Protein AF-A0A6B1KUX2-F1 (afdb_monomer)

Foldseek 3Di:
DDQPPDDDDDPRVVVSVVVNVVVVQVVLLVVQLVVLCCCVVPVVNAPDAGDGPPDDDPSVVVSVVSRVVSNLSNVQVVLVVVCVVCVVVVNPVRDRDRPDD

Mean predicted aligned error: 6.83 Å

Solvent-accessible surface area (backbone atoms only — not comparable to full-atom values): 5946 Å² total; per-residue (Å²): 137,89,74,87,81,73,94,59,62,70,71,57,32,56,50,49,53,52,52,42,50,54,53,50,50,52,48,52,43,53,55,35,52,52,49,33,49,41,34,40,73,68,71,62,44,62,74,49,64,56,82,65,83,93,57,60,68,71,58,34,55,53,44,53,50,53,33,50,52,34,48,51,52,33,51,49,54,52,44,47,53,51,34,54,50,37,44,77,71,68,44,75,86,63,70,78,80,72,89,87,124

Radius of gyration: 20.86 Å; Cα contacts (8 Å, |Δi|>4): 73; chains: 1; bounding box: 42×18×65 Å

pLDDT: mean 86.55, std 8.09, range [49.97, 95.12]

Secondary structure (DSSP, 8-state):
-----S---THHHHHHHHHHHHHHHHHHHHHHHHHHIIIIIIS--TT-----TT--THHHHHHHHHHHHHHHHHHHHHHHHHHHHHHHTT-TT--------

Structure (mmCIF, N/CA/C/O backbone):
data_AF-A0A6B1KUX2-F1
#
_entry.id   AF-A0A6B1KUX2-F1
#
loop_
_atom_site.group_PDB
_atom_site.id
_atom_site.type_symbol
_atom_site.label_atom_id
_atom_site.label_alt_id
_atom_site.label_comp_id
_atom_site.label_asym_id
_atom_site.label_entity_id
_atom_site.label_seq_id
_atom_site.pdbx_PDB_ins_code
_atom_site.Cartn_x
_atom_site.Cartn_y
_atom_site.Cartn_z
_atom_site.occupancy
_atom_site.B_iso_or_equiv
_atom_site.auth_seq_id
_atom_site.auth_comp_id
_atom_site.auth_asym_id
_atom_site.auth_atom_id
_atom_site.pdbx_PDB_model_num
ATOM 1 N N . SER A 1 1 ? 4.724 9.903 -18.193 1.00 58.03 1 SER A N 1
ATOM 2 C CA . SER A 1 1 ? 6.201 9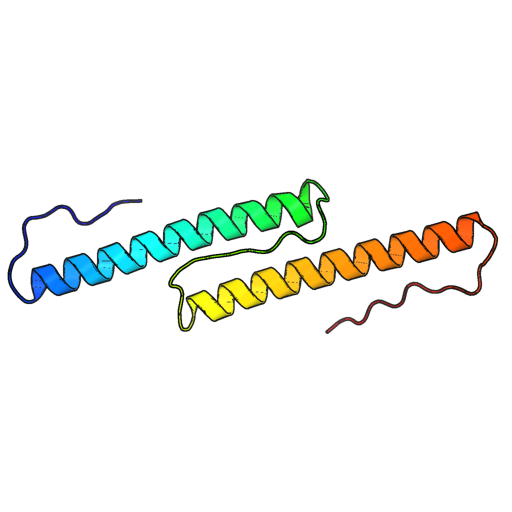.941 -18.312 1.00 58.03 1 SER A CA 1
ATOM 3 C C . SER A 1 1 ? 6.610 9.786 -19.783 1.00 58.03 1 SER A C 1
ATOM 5 O O . SER A 1 1 ? 5.756 9.445 -20.600 1.00 58.03 1 SER A O 1
ATOM 7 N N . LYS A 1 2 ? 7.862 10.077 -20.156 1.00 72.06 2 LYS A N 1
ATOM 8 C CA . LYS A 1 2 ? 8.344 9.991 -21.547 1.00 72.06 2 LYS A CA 1
ATOM 9 C C . LYS A 1 2 ? 9.017 8.631 -21.781 1.00 72.06 2 LYS A C 1
ATOM 11 O O . LYS A 1 2 ? 9.858 8.246 -20.978 1.00 72.06 2 LYS A O 1
ATOM 16 N N . LYS A 1 3 ? 8.609 7.897 -22.822 1.00 77.38 3 LYS A N 1
ATOM 17 C CA . LYS A 1 3 ? 9.311 6.694 -23.311 1.00 77.38 3 LYS A CA 1
ATOM 18 C C . LYS A 1 3 ? 10.318 7.106 -24.382 1.00 77.38 3 LYS A C 1
ATOM 20 O O . LYS A 1 3 ? 10.105 8.118 -25.050 1.00 77.38 3 LYS A O 1
ATOM 25 N N . ILE A 1 4 ? 11.375 6.321 -24.568 1.00 78.88 4 ILE A N 1
ATOM 26 C CA . ILE A 1 4 ? 12.297 6.522 -25.688 1.00 78.88 4 ILE A CA 1
ATOM 27 C C . ILE A 1 4 ? 11.675 5.862 -26.922 1.00 78.88 4 ILE A C 1
ATOM 29 O O . ILE A 1 4 ? 11.527 4.640 -26.965 1.00 78.88 4 ILE A O 1
ATOM 33 N N . THR A 1 5 ? 11.283 6.676 -27.904 1.00 80.25 5 THR A N 1
ATOM 34 C CA . THR A 1 5 ? 10.606 6.240 -29.142 1.00 80.25 5 THR A CA 1
ATOM 35 C C . THR A 1 5 ? 11.492 6.333 -30.385 1.00 80.25 5 THR A C 1
ATOM 37 O O . THR A 1 5 ? 11.008 6.123 -31.491 1.00 80.25 5 THR A O 1
ATOM 40 N N . VAL A 1 6 ? 12.767 6.689 -30.224 1.00 80.12 6 VAL A N 1
ATOM 41 C CA . VAL A 1 6 ? 13.717 6.834 -31.336 1.00 80.12 6 VAL A CA 1
ATOM 42 C C . VAL A 1 6 ? 14.092 5.458 -31.892 1.00 80.12 6 VAL A C 1
ATOM 44 O O . VAL A 1 6 ? 14.235 4.497 -31.129 1.00 80.12 6 VAL A O 1
ATOM 47 N N . ASP A 1 7 ? 14.255 5.377 -33.214 1.00 75.69 7 ASP A N 1
ATOM 48 C CA . ASP A 1 7 ? 14.749 4.177 -33.888 1.00 75.69 7 ASP A CA 1
ATOM 49 C C . ASP A 1 7 ? 16.190 3.880 -33.457 1.00 75.69 7 ASP A C 1
ATOM 51 O O . ASP A 1 7 ? 17.093 4.703 -33.607 1.00 75.69 7 ASP A O 1
ATOM 55 N N . ALA A 1 8 ? 16.393 2.688 -32.906 1.00 83.62 8 ALA A N 1
ATOM 56 C CA . ALA A 1 8 ? 17.665 2.209 -32.387 1.00 83.62 8 ALA A CA 1
ATOM 57 C C . ALA A 1 8 ? 17.944 0.813 -32.945 1.00 83.62 8 ALA A C 1
ATOM 59 O O . ALA A 1 8 ? 17.017 0.059 -33.242 1.00 83.62 8 ALA A O 1
ATOM 60 N N . ARG A 1 9 ? 19.221 0.462 -33.096 1.00 81.62 9 ARG A N 1
ATOM 61 C CA . ARG A 1 9 ? 19.662 -0.851 -33.587 1.00 81.62 9 ARG A CA 1
ATOM 62 C C . ARG A 1 9 ? 20.819 -1.364 -32.734 1.00 81.62 9 ARG A C 1
ATOM 64 O O . ARG A 1 9 ? 21.533 -0.562 -32.133 1.00 81.62 9 ARG A O 1
ATOM 71 N N . GLY A 1 10 ? 21.008 -2.683 -32.716 1.00 89.19 10 GLY A N 1
ATOM 72 C CA . GLY A 1 10 ? 22.068 -3.332 -31.938 1.00 89.19 10 GLY A CA 1
ATOM 73 C C . GLY A 1 10 ? 21.954 -3.029 -30.442 1.00 89.19 10 GLY A C 1
ATOM 74 O O . GLY A 1 10 ? 20.853 -2.930 -29.912 1.00 89.19 10 GLY A O 1
ATOM 75 N N . GLU A 1 11 ? 23.085 -2.806 -29.781 1.00 88.62 11 GLU A N 1
ATOM 76 C CA . GLU A 1 11 ? 23.171 -2.551 -28.332 1.00 88.62 11 GLU A CA 1
ATOM 77 C C . GLU A 1 11 ? 22.327 -1.349 -27.865 1.00 88.62 11 GLU A C 1
ATOM 79 O O . GLU A 1 11 ? 21.793 -1.340 -26.757 1.00 88.62 11 GLU A O 1
ATOM 84 N N . ILE A 1 12 ? 22.133 -0.336 -28.720 1.00 88.62 12 ILE A N 1
ATOM 85 C CA . ILE A 1 12 ? 21.300 0.829 -28.384 1.00 88.62 12 ILE A CA 1
ATOM 86 C C . ILE A 1 12 ? 19.813 0.454 -28.332 1.00 88.62 12 ILE A C 1
ATOM 88 O O . ILE A 1 12 ? 19.064 1.048 -27.557 1.00 88.62 12 ILE A O 1
ATOM 92 N N . LEU A 1 13 ? 19.373 -0.535 -29.121 1.00 89.00 13 LEU A N 1
ATOM 93 C CA . LEU A 1 13 ? 18.009 -1.061 -29.032 1.00 89.00 13 LEU A CA 1
ATOM 94 C C . LEU A 1 13 ? 17.805 -1.806 -27.708 1.00 89.00 13 LEU A C 1
ATOM 96 O O . LEU A 1 13 ? 16.834 -1.531 -27.010 1.00 89.00 13 LEU A O 1
ATOM 100 N N . GLU A 1 14 ? 18.750 -2.664 -27.323 1.00 88.75 14 GLU A N 1
ATOM 101 C CA . GLU A 1 14 ? 18.691 -3.396 -26.049 1.00 88.75 14 GLU A CA 1
ATOM 102 C C . GLU A 1 14 ? 18.688 -2.448 -24.845 1.00 88.75 14 GLU A C 1
ATOM 104 O O . GLU A 1 14 ? 17.888 -2.603 -23.916 1.00 88.75 14 GLU A O 1
ATOM 109 N N . LEU A 1 15 ? 19.524 -1.405 -24.881 1.00 89.50 15 LEU A N 1
ATOM 110 C CA . LEU A 1 15 ? 19.525 -0.371 -23.853 1.00 89.50 15 LEU A CA 1
ATOM 111 C C . LEU A 1 15 ? 18.191 0.389 -23.819 1.00 89.50 15 LEU A C 1
ATOM 113 O O . LEU A 1 15 ? 17.641 0.611 -22.739 1.00 89.50 15 LEU A O 1
ATOM 117 N N . LYS A 1 16 ? 17.643 0.768 -24.983 1.00 90.25 16 LYS A N 1
ATOM 118 C CA . LYS A 1 16 ? 16.333 1.433 -25.090 1.00 90.25 16 LYS A CA 1
ATOM 119 C C . LYS A 1 16 ? 15.234 0.591 -24.447 1.00 90.25 16 LYS A C 1
ATOM 121 O O . LYS A 1 16 ? 14.426 1.123 -23.685 1.00 90.25 16 LYS A O 1
ATOM 126 N N . ASP A 1 17 ? 15.204 -0.702 -24.743 1.00 90.19 17 ASP A N 1
ATOM 127 C CA . ASP A 1 17 ? 14.170 -1.613 -24.257 1.00 90.19 17 ASP A CA 1
ATOM 128 C C . ASP A 1 17 ? 14.318 -1.871 -22.753 1.00 90.19 17 ASP A C 1
ATOM 130 O O . ASP A 1 17 ? 13.327 -1.837 -22.018 1.00 90.19 17 ASP A O 1
ATOM 134 N N . THR A 1 18 ? 15.555 -1.986 -22.263 1.00 88.75 18 THR A N 1
ATOM 135 C CA . THR A 1 18 ? 15.852 -2.077 -20.826 1.00 88.75 18 THR A CA 1
ATOM 136 C C . THR A 1 18 ? 15.382 -0.823 -20.086 1.00 88.75 18 THR A C 1
ATOM 138 O O . THR A 1 18 ? 14.664 -0.913 -19.089 1.00 88.75 18 THR A O 1
ATOM 141 N N . VAL A 1 19 ? 15.716 0.369 -20.593 1.00 89.38 19 VAL A N 1
ATOM 142 C CA . VAL A 1 19 ? 15.290 1.644 -19.993 1.00 89.38 19 VAL A CA 1
ATOM 143 C C . VAL A 1 19 ? 13.773 1.799 -20.033 1.00 89.38 19 VAL A C 1
ATOM 145 O O . VAL A 1 19 ? 13.173 2.190 -19.032 1.00 89.38 19 VAL A O 1
ATOM 148 N N . ASN A 1 20 ? 13.128 1.468 -21.152 1.00 90.25 20 ASN A N 1
ATOM 149 C CA . ASN A 1 20 ? 11.673 1.536 -21.255 1.00 90.25 20 ASN A CA 1
ATOM 150 C C . ASN A 1 20 ? 10.990 0.572 -20.272 1.00 90.25 20 ASN A C 1
ATOM 152 O O . ASN A 1 20 ? 10.019 0.974 -19.631 1.00 90.25 20 ASN A O 1
ATOM 156 N N . THR A 1 21 ? 11.531 -0.635 -20.085 1.00 87.75 21 THR A N 1
ATOM 157 C CA . THR A 1 21 ? 11.038 -1.604 -19.093 1.00 87.75 21 THR A CA 1
ATOM 158 C C . THR A 1 21 ? 11.158 -1.051 -17.672 1.00 87.75 21 THR A C 1
ATOM 160 O O . THR A 1 21 ? 10.183 -1.065 -16.921 1.00 87.75 21 THR A O 1
ATOM 163 N N . MET A 1 22 ? 12.307 -0.466 -17.313 1.00 86.31 22 MET A N 1
ATOM 164 C CA . MET A 1 22 ? 12.485 0.178 -16.003 1.00 86.31 22 MET A CA 1
ATOM 165 C C . MET A 1 22 ? 11.495 1.334 -15.787 1.00 86.31 22 MET A C 1
ATOM 167 O O . MET A 1 22 ? 10.947 1.495 -14.697 1.00 86.31 22 MET A O 1
ATOM 171 N N . VAL A 1 23 ? 11.224 2.135 -16.823 1.00 88.44 23 VAL A N 1
ATOM 172 C CA . VAL A 1 23 ? 10.246 3.234 -16.752 1.00 88.44 23 VAL A CA 1
ATOM 173 C C . VAL A 1 23 ? 8.819 2.714 -16.570 1.00 88.44 23 VAL A C 1
ATOM 175 O O . VAL A 1 23 ? 8.030 3.343 -15.866 1.00 88.44 23 VAL A O 1
ATOM 178 N N . GLU A 1 24 ? 8.462 1.596 -17.198 1.00 86.88 24 GLU A N 1
ATOM 179 C CA . GLU A 1 24 ? 7.152 0.963 -17.017 1.00 86.88 24 GLU A CA 1
ATOM 180 C C . GLU A 1 24 ? 6.980 0.407 -15.606 1.00 86.88 24 GLU A C 1
ATOM 182 O O . GLU A 1 24 ? 5.966 0.690 -14.969 1.00 86.88 24 GLU A O 1
ATOM 187 N N 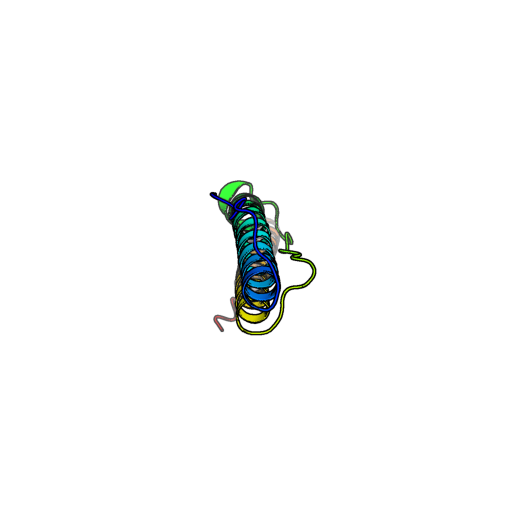. GLN A 1 25 ? 7.994 -0.286 -15.086 1.00 84.81 25 GLN A N 1
ATOM 188 C CA . GLN A 1 25 ? 8.001 -0.785 -13.710 1.00 84.81 25 GLN A CA 1
ATOM 189 C C . GLN A 1 25 ? 7.871 0.355 -12.695 1.00 84.81 25 GLN A C 1
ATOM 191 O O . GLN A 1 25 ? 7.051 0.267 -11.783 1.00 84.81 25 GLN A O 1
ATOM 196 N N . LEU A 1 26 ? 8.605 1.459 -12.886 1.00 86.00 26 LEU A N 1
ATOM 197 C CA . LEU A 1 26 ? 8.499 2.642 -12.027 1.00 86.00 26 LEU A CA 1
ATOM 198 C C . LEU A 1 26 ? 7.084 3.238 -12.040 1.00 86.00 26 LEU A C 1
ATOM 200 O O . LEU A 1 26 ? 6.580 3.639 -10.993 1.00 86.00 26 LEU A O 1
ATOM 204 N N . ARG A 1 27 ? 6.435 3.312 -13.208 1.00 87.44 27 ARG A N 1
ATOM 205 C CA . ARG A 1 27 ? 5.055 3.815 -13.298 1.00 87.44 27 ARG A CA 1
ATOM 206 C C . ARG A 1 27 ? 4.084 2.903 -12.559 1.00 87.44 27 ARG A C 1
ATOM 208 O O . ARG A 1 27 ? 3.325 3.398 -11.736 1.00 87.44 27 ARG A O 1
ATOM 215 N N . ALA A 1 28 ? 4.153 1.597 -12.818 1.00 87.44 28 ALA A N 1
ATOM 216 C CA . ALA A 1 28 ? 3.289 0.621 -12.164 1.00 87.44 28 ALA A CA 1
ATOM 217 C C . ALA A 1 28 ? 3.459 0.659 -10.637 1.00 87.44 28 ALA A C 1
ATOM 219 O O . ALA A 1 28 ? 2.475 0.652 -9.905 1.00 87.44 28 ALA A O 1
ATOM 220 N N . PHE A 1 29 ? 4.700 0.778 -10.159 1.00 86.62 29 PHE A N 1
ATOM 221 C CA . PHE A 1 29 ? 4.987 0.952 -8.740 1.00 86.62 29 PHE A CA 1
ATOM 222 C C . PHE A 1 29 ? 4.373 2.239 -8.172 1.00 86.62 29 PHE A C 1
ATOM 224 O O . PHE A 1 29 ? 3.691 2.193 -7.151 1.00 86.62 29 PHE A O 1
ATOM 231 N N . ALA A 1 30 ? 4.586 3.385 -8.825 1.0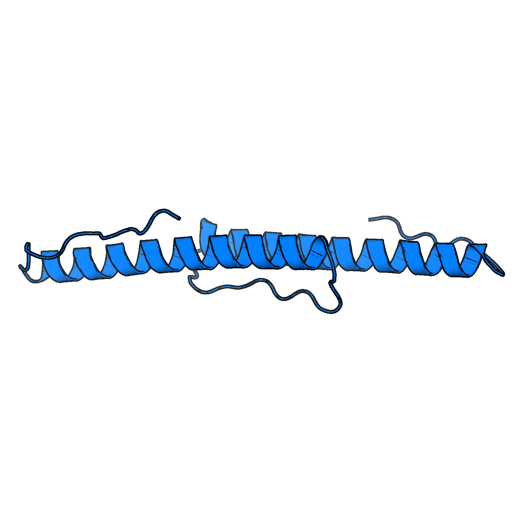0 88.88 30 ALA A N 1
ATOM 232 C CA . ALA A 1 30 ? 4.074 4.667 -8.345 1.00 88.88 30 ALA A CA 1
ATOM 233 C C . ALA A 1 30 ? 2.538 4.697 -8.275 1.00 88.88 30 ALA A C 1
ATOM 235 O O . ALA A 1 30 ? 1.977 5.188 -7.291 1.00 88.88 30 ALA A O 1
ATOM 236 N N . ASP A 1 31 ? 1.869 4.147 -9.290 1.00 91.38 31 ASP A N 1
ATOM 237 C CA . ASP A 1 31 ? 0.411 4.036 -9.328 1.00 91.38 31 ASP A CA 1
ATOM 238 C C . ASP A 1 31 ? -0.097 3.164 -8.170 1.00 91.38 31 ASP A C 1
ATOM 240 O O . ASP A 1 31 ? -1.024 3.550 -7.452 1.00 91.38 31 ASP A O 1
ATOM 244 N N . GLU A 1 32 ? 0.562 2.031 -7.921 1.00 91.56 32 GLU A N 1
ATOM 245 C CA . GLU A 1 32 ? 0.142 1.080 -6.898 1.00 91.56 32 GLU A CA 1
ATOM 246 C C . GLU A 1 32 ? 0.383 1.589 -5.470 1.00 91.56 32 GLU A C 1
ATOM 248 O O . GLU A 1 32 ? -0.488 1.472 -4.605 1.00 91.56 32 GLU A O 1
ATOM 253 N N . VAL A 1 33 ? 1.521 2.238 -5.217 1.00 90.31 33 VAL A N 1
ATOM 254 C CA . VAL A 1 33 ? 1.788 2.879 -3.920 1.00 90.31 33 VAL A CA 1
ATOM 255 C C . VAL A 1 33 ? 0.805 4.017 -3.659 1.00 90.31 33 VAL A C 1
ATOM 257 O O . VAL A 1 33 ? 0.283 4.134 -2.550 1.00 90.31 33 VAL A O 1
ATOM 260 N N . THR A 1 34 ? 0.501 4.826 -4.677 1.00 91.25 34 THR A N 1
ATOM 261 C CA . THR A 1 34 ? -0.486 5.910 -4.556 1.00 91.25 34 THR A CA 1
ATOM 262 C C . THR A 1 34 ? -1.866 5.353 -4.212 1.00 91.25 34 THR A C 1
ATOM 264 O O . THR A 1 34 ? -2.562 5.904 -3.355 1.00 91.25 34 THR A O 1
ATOM 267 N N . ARG A 1 35 ? -2.253 4.235 -4.839 1.00 94.25 35 ARG A N 1
ATOM 268 C CA . ARG A 1 35 ? -3.517 3.552 -4.559 1.00 94.25 35 ARG A CA 1
ATOM 269 C C . ARG A 1 35 ? -3.582 3.063 -3.113 1.00 94.25 35 ARG A C 1
ATOM 271 O O . ARG A 1 35 ? -4.529 3.402 -2.408 1.00 94.25 35 ARG A O 1
ATOM 278 N N . VAL A 1 36 ? -2.574 2.322 -2.653 1.00 93.81 36 VAL A N 1
ATOM 279 C CA . VAL A 1 36 ? -2.544 1.764 -1.288 1.00 93.81 36 VAL A CA 1
ATOM 280 C C . VAL A 1 36 ? -2.520 2.863 -0.231 1.00 93.81 36 VAL A C 1
ATOM 282 O O . VAL A 1 36 ? -3.260 2.782 0.749 1.00 93.81 36 VAL A O 1
ATOM 285 N N . ALA A 1 37 ? -1.730 3.918 -0.442 1.00 90.12 37 ALA A N 1
ATOM 286 C CA . ALA A 1 37 ? -1.675 5.053 0.475 1.00 90.12 37 ALA A CA 1
ATOM 287 C C . ALA A 1 37 ? -3.038 5.750 0.607 1.00 90.12 37 ALA A C 1
ATOM 289 O O . ALA A 1 37 ? -3.444 6.112 1.713 1.00 90.12 37 ALA A O 1
ATOM 290 N N . ARG A 1 38 ? -3.776 5.900 -0.501 1.00 92.50 38 ARG A N 1
ATOM 291 C CA . ARG A 1 38 ? -5.134 6.451 -0.473 1.00 92.50 38 ARG A CA 1
ATOM 292 C C . ARG A 1 38 ? -6.104 5.511 0.235 1.00 92.50 38 ARG A C 1
ATOM 294 O O . ARG A 1 38 ? -6.796 5.945 1.148 1.00 92.50 38 ARG A O 1
ATOM 301 N N . GLU A 1 39 ? -6.137 4.239 -0.147 1.00 91.94 39 GLU A N 1
ATOM 302 C CA . GLU A 1 39 ? -7.089 3.273 0.406 1.00 91.94 39 GLU A CA 1
ATOM 303 C C . GLU A 1 39 ? -6.910 3.082 1.913 1.00 91.94 39 GLU A C 1
ATOM 305 O O . GLU A 1 39 ? -7.869 3.232 2.667 1.00 91.94 39 GLU A O 1
ATOM 310 N N . VAL A 1 40 ? -5.689 2.785 2.360 1.00 91.19 40 VAL A N 1
ATOM 311 C CA . VAL A 1 40 ? -5.422 2.472 3.769 1.00 91.19 40 VAL A CA 1
ATOM 312 C C . VAL A 1 40 ? -5.325 3.750 4.601 1.00 91.19 40 VAL A C 1
ATOM 314 O O . VAL A 1 40 ? -5.868 3.805 5.701 1.00 91.19 40 VAL A O 1
ATOM 317 N N . GLY A 1 41 ? -4.654 4.781 4.080 1.00 86.62 41 GLY A N 1
ATOM 318 C CA . GLY A 1 41 ? -4.359 6.002 4.830 1.00 86.62 41 GLY A CA 1
ATOM 319 C C . GLY A 1 41 ? -5.468 7.054 4.810 1.00 86.62 41 GLY A C 1
ATOM 320 O O . GLY A 1 41 ? -5.611 7.786 5.783 1.00 86.62 41 GLY A O 1
ATOM 321 N N . THR A 1 42 ? -6.246 7.152 3.727 1.00 87.56 42 THR A N 1
ATOM 322 C CA . THR A 1 42 ? -7.280 8.197 3.572 1.00 87.56 42 THR A CA 1
ATOM 323 C C . THR A 1 42 ? -8.691 7.628 3.658 1.00 87.56 42 THR A C 1
ATOM 325 O O . THR A 1 42 ? -9.505 8.124 4.432 1.00 87.56 42 THR A O 1
ATOM 328 N N . ASP A 1 43 ? -8.982 6.572 2.89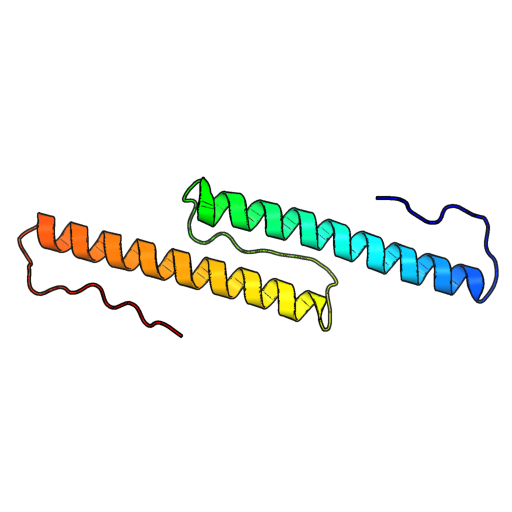7 1.00 89.81 43 ASP A N 1
ATOM 329 C CA . ASP A 1 43 ? -10.331 6.002 2.812 1.00 89.81 43 ASP A CA 1
ATOM 330 C C . ASP A 1 43 ? -10.636 5.040 3.977 1.00 89.81 43 ASP A C 1
ATOM 332 O O . ASP A 1 43 ? -11.774 4.595 4.135 1.00 89.81 43 ASP A O 1
ATOM 336 N N . GLY A 1 44 ? -9.624 4.678 4.776 1.00 87.00 44 GLY A N 1
ATOM 337 C CA . GLY A 1 44 ? -9.751 3.741 5.895 1.00 87.00 44 GLY A CA 1
ATOM 338 C C . GLY A 1 44 ? -10.064 2.302 5.468 1.00 87.00 44 GLY A C 1
ATOM 339 O O . GLY A 1 44 ? -10.527 1.497 6.277 1.00 87.00 44 GLY A O 1
ATOM 340 N N . ARG A 1 45 ? -9.827 1.950 4.199 1.00 88.88 45 ARG A N 1
ATOM 341 C CA . ARG A 1 45 ? -9.967 0.587 3.672 1.00 88.88 45 ARG A CA 1
ATOM 342 C C . ARG A 1 45 ? -8.759 -0.246 4.086 1.00 88.88 45 ARG A C 1
ATOM 344 O O . ARG A 1 45 ? -7.761 -0.347 3.379 1.00 88.88 45 ARG A O 1
ATOM 351 N N . LEU A 1 46 ? -8.859 -0.829 5.274 1.00 88.75 46 LEU A N 1
ATOM 352 C CA . LEU A 1 46 ? -7.776 -1.591 5.889 1.00 88.75 46 LEU A CA 1
ATOM 353 C C . LEU A 1 46 ? -7.553 -2.950 5.207 1.00 88.75 46 LEU A C 1
ATOM 355 O O . LEU A 1 46 ? -8.506 -3.641 4.846 1.00 88.75 46 LEU A O 1
ATOM 359 N N . GLY A 1 47 ? -6.290 -3.372 5.122 1.00 86.44 47 GLY A N 1
ATOM 360 C CA . GLY A 1 47 ? -5.869 -4.630 4.495 1.00 86.44 47 GLY A CA 1
ATOM 361 C C . GLY A 1 47 ? -5.529 -4.525 3.005 1.00 86.44 47 GLY A C 1
ATOM 362 O O . GLY A 1 47 ? -5.248 -5.547 2.381 1.00 86.44 47 GLY A O 1
ATOM 363 N N . GLY A 1 48 ? -5.544 -3.316 2.435 1.00 87.88 48 GLY A N 1
ATOM 364 C CA . GLY A 1 48 ? -5.045 -3.063 1.085 1.00 87.88 48 GLY A CA 1
ATOM 365 C C . GLY A 1 48 ? -3.534 -3.290 0.994 1.00 87.88 48 GLY A C 1
ATOM 366 O O . GLY A 1 48 ? -2.780 -2.847 1.858 1.00 87.88 48 GLY A O 1
ATOM 367 N N . ARG A 1 49 ? -3.094 -3.976 -0.063 1.00 89.88 49 ARG A N 1
ATOM 368 C CA . ARG A 1 49 ? -1.682 -4.266 -0.348 1.00 89.88 49 ARG A CA 1
ATOM 369 C C . ARG A 1 49 ? -1.339 -3.863 -1.771 1.00 89.88 49 ARG A C 1
ATOM 371 O O . ARG A 1 49 ? -2.202 -3.940 -2.643 1.00 89.88 49 ARG A O 1
ATOM 378 N N . ALA A 1 50 ? -0.091 -3.473 -1.985 1.00 91.00 50 ALA A N 1
ATOM 379 C CA . ALA A 1 50 ? 0.485 -3.196 -3.286 1.00 91.00 50 ALA A CA 1
ATOM 380 C C . ALA A 1 50 ? 0.902 -4.506 -3.960 1.00 91.00 50 ALA A C 1
ATOM 382 O O . ALA A 1 50 ? 1.635 -5.307 -3.368 1.00 91.00 50 ALA A O 1
ATOM 383 N N . GLN A 1 51 ? 0.479 -4.698 -5.208 1.00 88.25 51 GLN A N 1
ATOM 384 C CA . GLN A 1 51 ? 0.920 -5.786 -6.070 1.00 88.25 51 GLN A CA 1
ATOM 385 C C . GLN A 1 51 ? 1.496 -5.227 -7.374 1.00 88.25 51 GLN A C 1
ATOM 387 O O . GLN A 1 51 ? 0.770 -4.815 -8.274 1.00 88.25 51 GLN A O 1
ATOM 392 N N . VAL A 1 52 ? 2.823 -5.259 -7.497 1.00 84.81 52 VAL A N 1
ATOM 393 C CA . VAL A 1 52 ? 3.524 -4.827 -8.711 1.00 84.81 52 VAL A CA 1
ATOM 394 C C . VAL A 1 52 ? 4.148 -6.052 -9.374 1.00 84.81 52 VAL A C 1
ATOM 396 O O . VAL A 1 52 ? 4.968 -6.745 -8.774 1.00 84.81 52 VAL A O 1
ATOM 399 N N . LEU A 1 53 ? 3.730 -6.368 -10.600 1.00 80.56 53 LEU A N 1
ATOM 400 C CA . LEU A 1 53 ? 4.237 -7.526 -11.340 1.00 80.56 53 LEU A CA 1
ATOM 401 C C . LEU A 1 53 ? 5.636 -7.250 -11.902 1.00 80.56 53 LEU A C 1
ATOM 403 O O . LEU A 1 53 ? 5.916 -6.164 -12.403 1.00 80.56 53 LEU A O 1
ATOM 407 N N . GLY A 1 54 ? 6.504 -8.262 -11.856 1.00 78.94 54 GLY A N 1
ATOM 408 C CA . GLY A 1 54 ? 7.824 -8.208 -12.490 1.00 78.94 54 GLY A CA 1
ATOM 409 C C . GLY A 1 54 ? 8.849 -7.311 -11.791 1.00 78.94 54 GLY A C 1
ATOM 410 O O . GLY A 1 54 ? 9.876 -7.013 -12.393 1.00 78.94 54 GLY A O 1
ATOM 411 N N . VAL A 1 55 ? 8.601 -6.878 -10.549 1.00 79.94 55 VAL A N 1
ATOM 412 C CA . VAL A 1 55 ? 9.591 -6.134 -9.755 1.00 79.94 55 VAL A CA 1
ATOM 413 C C . VAL A 1 55 ? 10.593 -7.072 -9.087 1.00 79.94 55 VAL A C 1
ATOM 415 O O . VAL A 1 55 ? 10.241 -8.120 -8.547 1.00 79.94 55 VAL A O 1
ATOM 418 N N . SER A 1 56 ? 11.859 -6.667 -9.089 1.00 81.06 56 SER A N 1
ATOM 419 C CA . SER A 1 56 ? 12.964 -7.363 -8.428 1.00 81.06 56 SER A CA 1
ATOM 420 C C . SER A 1 56 ? 13.938 -6.358 -7.811 1.00 81.06 56 SER A C 1
ATOM 422 O O . SER A 1 56 ? 13.934 -5.179 -8.176 1.00 81.06 56 SER A O 1
ATOM 424 N N . GLY A 1 57 ? 14.788 -6.823 -6.891 1.00 87.38 57 GLY A N 1
ATOM 425 C CA . GLY A 1 57 ? 15.753 -5.972 -6.189 1.00 87.38 57 GLY A CA 1
ATOM 426 C C . GLY A 1 57 ? 15.065 -4.826 -5.445 1.00 87.38 57 GLY A C 1
ATOM 427 O O . GLY A 1 57 ? 14.010 -5.023 -4.847 1.00 87.38 57 GLY A O 1
ATOM 428 N N . VAL A 1 58 ? 15.617 -3.617 -5.569 1.00 85.69 58 VAL A N 1
ATOM 429 C CA . VAL A 1 58 ? 15.155 -2.414 -4.852 1.00 85.69 58 VAL A CA 1
ATOM 430 C C . VAL A 1 58 ? 13.649 -2.162 -5.008 1.00 85.69 58 VAL A C 1
ATOM 432 O O . VAL A 1 58 ? 12.989 -1.764 -4.054 1.00 85.69 58 VAL A O 1
ATOM 435 N N . TRP A 1 59 ? 13.068 -2.424 -6.181 1.00 83.31 59 TRP A N 1
ATOM 436 C CA . TRP A 1 59 ? 11.631 -2.213 -6.411 1.00 83.31 59 TRP A CA 1
ATOM 437 C C . TRP A 1 59 ? 10.749 -3.167 -5.609 1.00 83.31 59 TRP A C 1
ATOM 439 O O . TRP A 1 59 ? 9.679 -2.782 -5.131 1.00 83.31 59 TRP A O 1
ATOM 449 N N . ARG A 1 60 ? 11.205 -4.412 -5.451 1.00 86.75 60 ARG A N 1
ATOM 450 C CA . ARG A 1 60 ? 10.523 -5.399 -4.618 1.00 86.75 60 ARG A CA 1
ATOM 451 C C . ARG A 1 60 ? 10.599 -4.979 -3.157 1.00 86.75 60 ARG A C 1
ATOM 453 O O . ARG A 1 60 ? 9.566 -4.917 -2.504 1.00 86.75 60 ARG A O 1
ATOM 460 N N . ASP A 1 61 ? 11.784 -4.578 -2.703 1.00 89.75 61 ASP A N 1
ATOM 461 C CA . ASP A 1 61 ? 12.004 -4.141 -1.323 1.00 89.75 61 ASP A CA 1
ATOM 462 C C . ASP A 1 61 ? 11.135 -2.921 -0.972 1.00 89.75 61 ASP A C 1
ATOM 464 O O . ASP A 1 61 ? 10.517 -2.868 0.089 1.00 89.75 61 ASP A O 1
ATOM 468 N N . LEU A 1 62 ? 11.005 -1.957 -1.888 1.00 87.38 62 LEU A N 1
ATOM 469 C CA . LEU A 1 62 ? 10.111 -0.812 -1.702 1.00 87.38 62 LEU A CA 1
ATOM 470 C C . LEU A 1 62 ? 8.631 -1.221 -1.646 1.00 87.38 62 LEU A C 1
ATOM 472 O O . LEU A 1 62 ? 7.878 -0.682 -0.835 1.00 87.38 62 LEU A O 1
ATOM 476 N N . THR A 1 63 ? 8.214 -2.180 -2.475 1.00 88.81 63 THR A N 1
ATOM 477 C CA . THR A 1 63 ? 6.840 -2.714 -2.458 1.00 88.81 63 THR A CA 1
ATOM 478 C C . THR A 1 63 ? 6.550 -3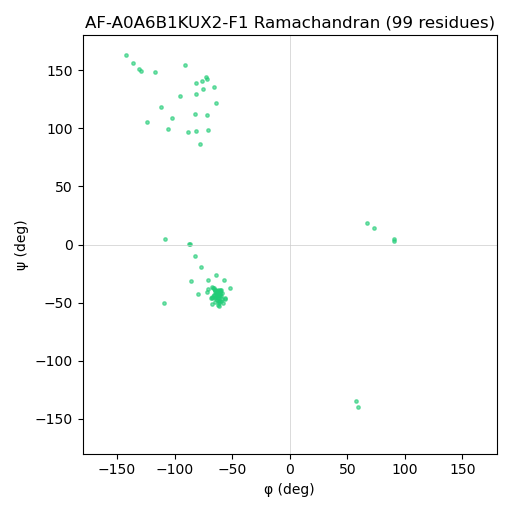.425 -1.133 1.00 88.81 63 THR A C 1
ATOM 480 O O . THR A 1 63 ? 5.500 -3.207 -0.524 1.00 88.81 63 THR A O 1
ATOM 483 N N . ASP A 1 64 ? 7.501 -4.220 -0.645 1.00 91.44 64 ASP A N 1
ATOM 484 C CA . ASP A 1 64 ? 7.403 -4.942 0.625 1.00 91.44 64 ASP A CA 1
ATOM 485 C C . ASP A 1 64 ? 7.356 -3.978 1.825 1.00 91.44 64 ASP A C 1
ATOM 487 O O . ASP A 1 64 ? 6.575 -4.184 2.760 1.00 91.44 64 ASP A O 1
ATOM 491 N N . ASN A 1 65 ? 8.103 -2.871 1.774 1.00 91.38 65 ASN A N 1
ATOM 492 C CA . ASN A 1 65 ? 8.066 -1.826 2.801 1.00 91.38 65 ASN A CA 1
ATOM 493 C C . ASN A 1 65 ? 6.710 -1.106 2.859 1.00 91.38 65 ASN A C 1
ATOM 495 O O . ASN A 1 65 ? 6.168 -0.902 3.947 1.00 91.38 65 ASN A O 1
ATOM 499 N N . VAL A 1 66 ? 6.126 -0.756 1.707 1.00 91.56 66 VAL A N 1
ATOM 500 C CA . VAL A 1 66 ? 4.780 -0.151 1.648 1.00 91.56 66 VAL A CA 1
ATOM 501 C C . VAL A 1 66 ? 3.727 -1.117 2.188 1.00 91.56 66 VAL A C 1
ATOM 503 O O . VAL A 1 66 ? 2.863 -0.719 2.969 1.00 91.56 66 VAL A O 1
ATOM 506 N N . ASN A 1 67 ? 3.832 -2.399 1.838 1.00 92.25 67 ASN A N 1
ATOM 507 C CA . ASN A 1 67 ? 2.949 -3.435 2.365 1.00 92.25 67 ASN A CA 1
ATOM 508 C C . ASN A 1 67 ? 3.067 -3.589 3.885 1.00 92.25 67 ASN A C 1
ATOM 510 O O . ASN A 1 67 ? 2.051 -3.666 4.569 1.00 92.25 67 ASN A O 1
ATOM 514 N N . SER A 1 68 ? 4.288 -3.565 4.419 1.00 93.75 68 SER A N 1
ATOM 515 C CA . SER A 1 68 ? 4.527 -3.633 5.864 1.00 93.75 68 SER A CA 1
ATOM 516 C C . SER A 1 68 ? 3.918 -2.432 6.594 1.00 93.75 68 SER A C 1
ATOM 518 O O . SER A 1 68 ? 3.289 -2.589 7.638 1.00 93.75 68 SER A O 1
ATOM 520 N N . MET A 1 69 ? 4.029 -1.229 6.021 1.00 92.31 69 MET A N 1
ATOM 521 C CA . MET A 1 69 ? 3.388 -0.028 6.565 1.00 92.31 69 MET A CA 1
ATOM 522 C C . MET A 1 69 ? 1.857 -0.150 6.579 1.00 92.31 69 MET A C 1
ATOM 524 O O . MET A 1 69 ? 1.223 0.157 7.590 1.00 92.31 69 MET A O 1
ATOM 528 N N . ALA A 1 70 ? 1.262 -0.620 5.479 1.00 92.44 70 ALA A N 1
ATOM 529 C CA . ALA A 1 70 ? -0.181 -0.821 5.370 1.00 92.44 70 ALA A CA 1
ATOM 530 C C . ALA A 1 70 ? -0.707 -1.884 6.356 1.00 92.44 70 ALA A C 1
ATOM 532 O O . ALA A 1 70 ? -1.761 -1.690 6.974 1.00 92.44 70 ALA A O 1
ATOM 533 N N . ASP A 1 71 ? 0.038 -2.977 6.541 1.00 93.00 71 ASP A N 1
ATOM 534 C CA . ASP A 1 71 ? -0.273 -4.035 7.506 1.00 93.00 71 ASP A CA 1
ATOM 535 C C . ASP A 1 71 ? -0.212 -3.522 8.944 1.00 93.00 71 ASP A C 1
ATOM 537 O O . ASP A 1 71 ? -1.138 -3.758 9.725 1.00 93.00 71 ASP A O 1
ATOM 541 N N . ASN A 1 72 ? 0.847 -2.781 9.282 1.00 90.56 72 ASN A N 1
ATOM 542 C CA . ASN A 1 72 ? 1.024 -2.196 10.607 1.00 90.56 72 ASN A CA 1
ATOM 543 C C . ASN A 1 72 ? -0.134 -1.251 10.941 1.00 90.56 72 ASN A C 1
ATOM 545 O O . ASN A 1 72 ? -0.762 -1.404 11.989 1.00 90.56 72 ASN A O 1
ATOM 549 N N . LEU A 1 73 ? -0.484 -0.341 10.026 1.00 89.75 73 LEU A N 1
ATOM 550 C CA . LEU A 1 73 ? -1.603 0.581 10.221 1.00 89.75 73 LEU A CA 1
ATOM 551 C C . LEU A 1 73 ? -2.940 -0.168 10.354 1.00 89.75 73 LEU A C 1
ATOM 553 O O . LEU A 1 73 ? -3.736 0.117 11.248 1.00 89.75 73 LEU A O 1
ATOM 557 N N . THR A 1 74 ? -3.169 -1.181 9.516 1.00 90.38 74 THR A N 1
ATOM 558 C CA . THR A 1 74 ? -4.362 -2.039 9.590 1.00 90.38 74 THR A CA 1
ATOM 559 C C . THR A 1 74 ? -4.479 -2.742 10.942 1.00 90.38 74 THR A C 1
ATOM 561 O O . THR A 1 74 ? -5.558 -2.758 11.541 1.00 90.38 74 THR A O 1
ATOM 564 N N . SER A 1 75 ? -3.381 -3.323 11.426 1.00 90.88 75 SER A N 1
ATOM 565 C CA . SER A 1 75 ? -3.325 -4.017 12.713 1.00 90.88 75 SER A CA 1
ATOM 566 C C . SER A 1 75 ? -3.606 -3.059 13.871 1.00 90.88 75 SER A C 1
ATOM 568 O O . SER A 1 75 ? -4.473 -3.328 14.705 1.00 90.88 75 SER A O 1
ATOM 570 N N . GLN A 1 76 ? -2.952 -1.895 13.867 1.00 90.56 76 GLN A N 1
ATOM 571 C CA . GLN A 1 76 ? -3.121 -0.855 14.881 1.00 90.56 76 GLN A CA 1
ATOM 572 C C . GLN A 1 76 ? -4.573 -0.379 14.976 1.00 90.56 76 GLN A C 1
ATOM 574 O O . GLN A 1 76 ? -5.154 -0.389 16.062 1.00 90.56 76 GLN A O 1
ATOM 579 N N . VAL A 1 77 ? -5.201 -0.033 13.847 1.00 90.69 77 VAL A N 1
ATOM 580 C CA . VAL A 1 77 ? -6.592 0.448 13.839 1.00 90.69 77 VAL A CA 1
ATOM 581 C C . VAL A 1 77 ? -7.565 -0.645 14.292 1.00 90.69 77 VAL A C 1
ATOM 583 O O . VAL A 1 77 ? -8.488 -0.368 15.061 1.00 90.69 77 VAL A O 1
ATOM 586 N N . ARG A 1 78 ? -7.353 -1.905 13.887 1.00 90.44 78 ARG A N 1
ATOM 587 C CA . ARG A 1 78 ? -8.186 -3.031 14.347 1.00 90.44 78 ARG A CA 1
ATOM 588 C C . ARG A 1 78 ? -8.042 -3.290 15.846 1.00 90.44 78 ARG A C 1
ATOM 590 O O . ARG A 1 78 ? -9.051 -3.560 16.493 1.00 90.44 78 ARG A O 1
ATOM 597 N N . ASN A 1 79 ? -6.835 -3.188 16.401 1.00 89.56 79 ASN A N 1
ATOM 598 C CA . ASN A 1 79 ? -6.609 -3.332 17.841 1.00 89.56 79 ASN A CA 1
ATOM 599 C C . ASN A 1 79 ? -7.368 -2.246 18.620 1.00 89.56 79 ASN A C 1
ATOM 601 O O . ASN A 1 79 ? -8.151 -2.557 19.518 1.00 89.56 79 ASN A O 1
ATOM 605 N N . ILE A 1 80 ? -7.242 -0.985 18.192 1.00 90.94 80 ILE A N 1
ATOM 606 C CA . ILE A 1 80 ? -7.977 0.141 18.784 1.00 90.94 80 ILE A CA 1
A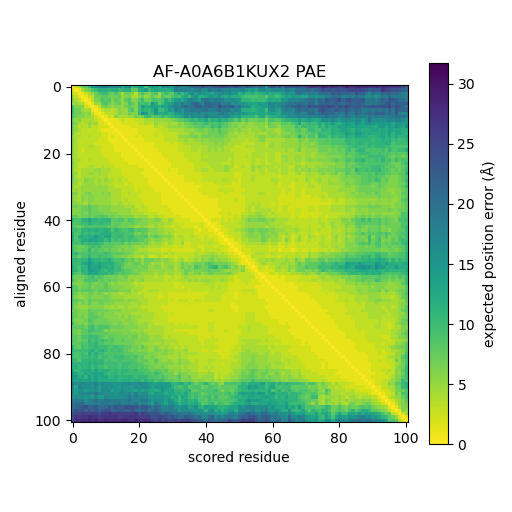TOM 607 C C . ILE A 1 80 ? -9.490 -0.113 18.744 1.00 90.94 80 ILE A C 1
ATOM 609 O O . ILE A 1 80 ? -10.164 0.050 19.761 1.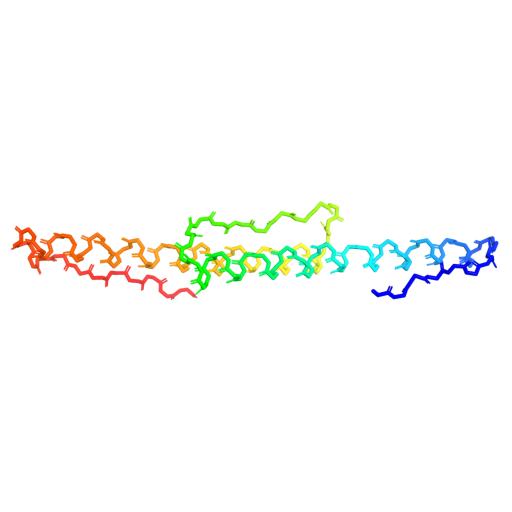00 90.94 80 ILE A O 1
ATOM 613 N N . ALA A 1 81 ? -10.029 -0.562 17.605 1.00 90.94 81 ALA A N 1
ATOM 614 C CA . ALA A 1 81 ? -11.4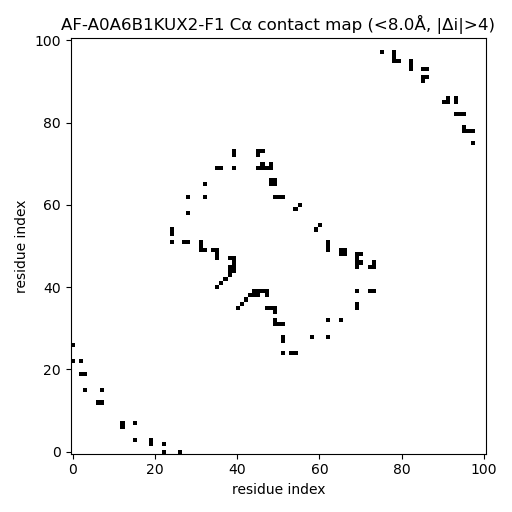55 -0.860 17.465 1.00 90.94 81 ALA A CA 1
ATOM 615 C C . ALA A 1 81 ? -11.927 -1.975 18.419 1.00 90.94 81 ALA A C 1
ATOM 617 O O . ALA A 1 81 ? -13.005 -1.871 19.010 1.00 90.94 81 ALA A O 1
ATOM 618 N N . GLN A 1 82 ? -11.122 -3.024 18.610 1.00 90.81 82 GLN A N 1
ATOM 619 C CA . GLN A 1 82 ? -11.430 -4.104 19.553 1.00 90.81 82 GLN A CA 1
ATOM 620 C C . GLN A 1 82 ? -11.446 -3.611 21.002 1.00 90.81 82 GLN A C 1
ATOM 622 O O . GLN A 1 82 ? -12.373 -3.930 21.744 1.00 90.81 82 GLN A O 1
ATOM 627 N N . VAL A 1 83 ? -10.456 -2.811 21.403 1.00 92.69 83 VAL A N 1
ATOM 628 C CA . VAL A 1 83 ? -10.401 -2.248 22.760 1.00 92.69 83 VAL A CA 1
ATOM 629 C C . VAL A 1 83 ? -11.559 -1.281 22.995 1.00 92.69 83 VAL A C 1
ATOM 631 O O . VAL A 1 83 ? -12.227 -1.383 24.019 1.00 92.69 83 VAL A O 1
ATOM 634 N N . ALA A 1 84 ? -11.866 -0.405 22.036 1.00 92.44 84 ALA A N 1
ATOM 635 C CA . ALA A 1 84 ? -13.014 0.498 22.127 1.00 92.44 84 ALA A CA 1
ATOM 636 C C . ALA A 1 84 ? -14.340 -0.269 22.270 1.00 92.44 84 ALA A C 1
ATOM 638 O O . ALA A 1 84 ? -15.196 0.117 23.066 1.00 92.44 84 ALA A O 1
ATOM 639 N N . THR A 1 85 ? -14.487 -1.389 21.556 1.00 92.88 85 THR A N 1
ATOM 640 C CA . THR A 1 85 ? -15.657 -2.271 21.679 1.00 92.88 85 THR A CA 1
ATOM 641 C C . THR A 1 85 ? -15.748 -2.896 23.073 1.00 92.88 85 THR A C 1
ATOM 643 O O . THR A 1 85 ? -16.821 -2.884 23.671 1.00 92.88 85 THR A O 1
ATOM 646 N N . ALA A 1 86 ? -14.637 -3.397 23.621 1.00 91.94 86 ALA A N 1
ATOM 647 C CA . ALA A 1 86 ? -14.602 -3.981 24.963 1.00 91.94 86 ALA A CA 1
ATOM 648 C C . ALA A 1 86 ? -14.949 -2.952 26.051 1.00 91.94 86 ALA A C 1
ATOM 650 O O . ALA A 1 86 ? -15.784 -3.217 26.914 1.00 91.94 86 ALA A O 1
ATOM 651 N N . VAL A 1 87 ? -14.395 -1.739 25.949 1.00 93.31 87 VAL A N 1
ATOM 652 C CA . VAL A 1 87 ? -14.710 -0.626 26.855 1.00 93.31 87 VAL A CA 1
ATOM 653 C C . VAL A 1 87 ? -16.194 -0.262 26.783 1.00 93.31 87 VAL A C 1
ATOM 655 O O . VAL A 1 87 ? -16.829 -0.092 27.821 1.00 93.31 87 VAL A O 1
ATOM 658 N N . ALA A 1 88 ? -16.779 -0.201 25.582 1.00 93.56 88 ALA A N 1
ATOM 659 C CA . ALA A 1 88 ? -18.211 0.053 25.406 1.00 93.56 88 ALA A CA 1
ATOM 660 C C . ALA A 1 88 ? -19.099 -1.056 26.006 1.00 93.56 88 ALA A C 1
ATOM 662 O O . ALA A 1 88 ? -20.235 -0.794 26.393 1.00 93.56 88 ALA A O 1
ATOM 663 N N . GLN A 1 89 ? -18.577 -2.280 26.114 1.00 95.12 89 GLN A N 1
ATOM 664 C CA . GLN A 1 89 ? -19.221 -3.415 26.781 1.00 95.12 89 GLN 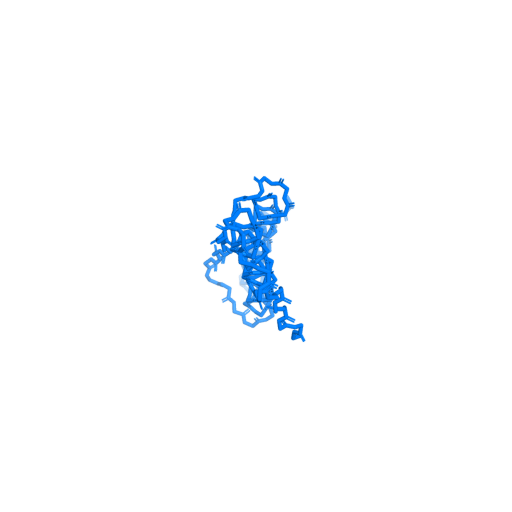A CA 1
ATOM 665 C C . GLN A 1 89 ? -18.936 -3.473 28.295 1.00 95.12 89 GLN A C 1
ATOM 667 O O . GLN A 1 89 ? -19.432 -4.370 28.973 1.00 95.12 89 GLN A O 1
ATOM 672 N N . GLY A 1 90 ? -18.170 -2.519 28.837 1.00 93.38 90 GLY A N 1
ATOM 673 C CA . GLY A 1 90 ? -17.839 -2.422 30.260 1.00 93.38 90 GLY A CA 1
ATOM 674 C C . GLY A 1 90 ? -16.564 -3.159 30.686 1.00 93.38 90 GLY A C 1
ATOM 675 O O . GLY A 1 90 ? -16.233 -3.149 31.870 1.00 93.38 90 GLY A O 1
ATOM 676 N N . ASP A 1 91 ? -15.821 -3.767 29.755 1.00 91.19 91 ASP A N 1
ATOM 677 C CA . ASP A 1 91 ? -14.530 -4.402 30.034 1.00 91.19 91 ASP A CA 1
ATOM 678 C C . ASP A 1 91 ? -13.377 -3.394 29.899 1.00 91.19 91 ASP A C 1
ATOM 680 O O . ASP A 1 91 ? -12.857 -3.128 28.813 1.00 91.19 91 ASP A O 1
ATOM 684 N N . LEU A 1 92 ? -12.959 -2.844 31.041 1.00 89.00 92 LEU A N 1
ATOM 685 C CA . LEU A 1 92 ? -11.834 -1.908 31.155 1.00 89.00 92 LEU A CA 1
ATOM 686 C C . LEU A 1 92 ? -10.476 -2.605 31.333 1.00 89.00 92 LEU A C 1
ATOM 688 O O . LEU A 1 92 ? -9.454 -1.934 31.481 1.00 89.00 92 LEU A O 1
ATOM 692 N N . SER A 1 93 ? -10.440 -3.941 31.360 1.00 88.69 93 SER A N 1
ATOM 693 C CA . SER A 1 93 ? -9.187 -4.686 31.531 1.00 88.69 93 SER A CA 1
ATOM 694 C C . SER A 1 93 ? -8.355 -4.740 30.244 1.00 88.69 93 SER A C 1
ATOM 696 O O . SER A 1 93 ? -7.143 -4.968 30.294 1.00 88.69 93 SER A O 1
ATOM 698 N N . ARG A 1 94 ? -8.982 -4.493 29.085 1.00 82.94 94 ARG A N 1
ATOM 699 C CA . ARG A 1 94 ? -8.334 -4.487 27.768 1.00 82.94 94 ARG A CA 1
ATOM 700 C C . ARG A 1 94 ? -7.501 -3.223 27.575 1.00 82.94 94 ARG A C 1
ATOM 702 O O . ARG A 1 94 ? -7.963 -2.112 27.812 1.00 82.94 94 ARG A O 1
ATOM 709 N N . LYS A 1 95 ? -6.276 -3.397 27.079 1.00 81.12 95 LYS A N 1
ATOM 710 C CA . LYS A 1 95 ? -5.365 -2.304 26.724 1.00 81.12 95 LYS A CA 1
ATOM 711 C C . LYS A 1 95 ? -5.068 -2.339 25.235 1.00 81.12 95 LYS A C 1
ATOM 713 O O . LYS A 1 95 ? -5.044 -3.412 24.635 1.00 81.12 95 LYS A O 1
ATOM 718 N N . ILE A 1 96 ? -4.840 -1.160 24.666 1.00 77.81 96 ILE A N 1
ATOM 719 C CA . ILE A 1 96 ? -4.325 -1.036 23.306 1.00 77.81 96 ILE A CA 1
ATOM 720 C C . ILE A 1 96 ? -2.863 -1.472 23.359 1.00 77.81 96 ILE A C 1
ATOM 722 O O . ILE A 1 96 ? -2.042 -0.794 23.974 1.00 77.81 96 ILE A O 1
ATOM 726 N N . ASP A 1 97 ? -2.571 -2.613 22.748 1.00 74.62 97 ASP A N 1
ATOM 727 C CA . ASP A 1 97 ? -1.215 -3.146 22.641 1.00 74.62 97 ASP A CA 1
ATOM 728 C C . ASP A 1 97 ? -0.725 -2.943 21.205 1.00 74.62 97 ASP A C 1
ATOM 730 O O . ASP A 1 97 ? -1.143 -3.646 20.281 1.00 74.62 97 ASP A O 1
ATOM 734 N N . VAL A 1 98 ? 0.072 -1.898 20.995 1.00 68.12 98 VAL A N 1
ATOM 735 C CA . VAL A 1 98 ? 0.687 -1.622 19.695 1.00 68.12 98 VAL A CA 1
ATOM 736 C C . VAL A 1 98 ? 2.139 -2.055 19.765 1.00 68.12 98 VAL A C 1
ATOM 738 O O . VAL A 1 98 ? 2.956 -1.383 20.390 1.00 68.12 98 VAL A O 1
ATOM 741 N N . ASP A 1 99 ? 2.458 -3.145 19.074 1.00 61.97 99 ASP A N 1
ATOM 742 C CA . ASP A 1 99 ? 3.840 -3.548 18.835 1.00 61.97 99 ASP A CA 1
ATOM 743 C C . ASP A 1 99 ? 4.444 -2.547 17.829 1.00 61.97 99 ASP A C 1
ATOM 745 O O . ASP A 1 99 ? 4.163 -2.590 16.627 1.00 61.97 99 ASP A O 1
ATOM 749 N N . ALA A 1 100 ? 5.182 -1.557 18.335 1.00 52.16 100 ALA A N 1
ATOM 750 C CA . ALA A 1 100 ? 5.927 -0.607 17.515 1.00 52.16 100 ALA A CA 1
ATOM 751 C C . ALA A 1 100 ? 7.245 -1.281 17.109 1.00 52.16 100 ALA A C 1
ATOM 753 O O . ALA A 1 100 ? 8.183 -1.342 17.901 1.00 52.16 100 ALA A O 1
ATOM 754 N N . ARG A 1 101 ? 7.276 -1.837 15.895 1.00 49.97 101 ARG A N 1
ATOM 755 C CA . ARG A 1 101 ? 8.485 -2.395 15.276 1.00 49.97 101 ARG A CA 1
ATOM 756 C C . ARG A 1 101 ? 9.217 -1.354 14.448 1.00 49.97 101 ARG A C 1
ATOM 758 O O . ARG A 1 101 ? 8.523 -0.595 13.734 1.00 49.97 101 ARG A O 1
#

Nearest PDB structures (foldseek):
  4i3m-assembly1_A-2  TM=7.439E-01  e=4.648E-01  Pseudomonas aeruginosa

Sequence (101 aa):
SKKITVDARGEILELKDTVNTMVEQLRAFADEVTRVAREVGTDGRLGGRAQVLGVSGVWRDLTDNVNSMADNLTSQVRNIAQVATAVAQGDLSRKIDVDAR